Protein AF-A0A836LWY9-F1 (afdb_monomer)

Solvent-accessible surface area (backbone atoms only — not comparable to full-atom values): 2548 Å² total; per-residue (Å²): 108,66,50,77,47,73,47,54,40,91,86,77,66,45,76,78,43,78,48,78,42,58,68,84,67,69,77,90,76,68,67,87,78,80,84,125

Structure (mmCIF, N/CA/C/O backbone):
data_AF-A0A836LWY9-F1
#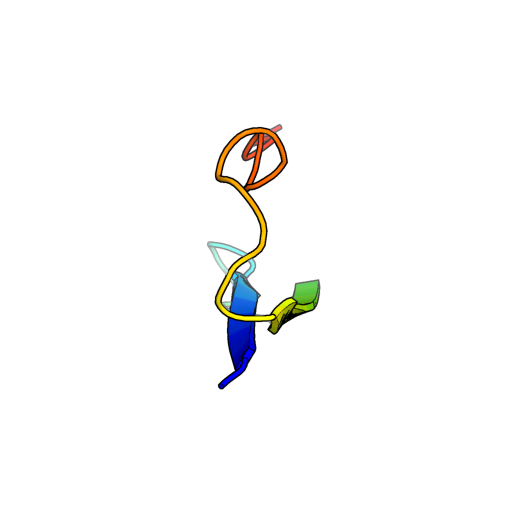
_entry.id   AF-A0A836LWY9-F1
#
loop_
_atom_site.group_PDB
_atom_site.id
_atom_site.type_symbol
_atom_site.label_atom_id
_atom_site.label_alt_id
_atom_site.label_comp_id
_atom_site.label_asym_id
_atom_site.label_entity_id
_atom_site.label_seq_id
_atom_site.pdbx_PDB_ins_code
_atom_site.Cartn_x
_atom_site.Cartn_y
_atom_site.Cartn_z
_atom_site.occupancy
_atom_site.B_iso_or_equiv
_atom_site.auth_seq_id
_atom_site.auth_comp_id
_atom_site.auth_asym_id
_atom_site.auth_atom_id
_atom_site.pdbx_PDB_model_num
ATOM 1 N N . MET A 1 1 ? 13.887 -2.902 -12.120 1.00 58.84 1 MET A N 1
ATOM 2 C CA . MET A 1 1 ? 13.338 -3.472 -10.875 1.00 58.84 1 MET A CA 1
ATOM 3 C C . MET A 1 1 ? 12.080 -2.667 -10.556 1.00 58.84 1 MET A C 1
ATOM 5 O O . MET A 1 1 ? 11.860 -1.659 -11.223 1.00 58.84 1 MET A O 1
ATOM 9 N N . THR A 1 2 ? 11.191 -3.140 -9.695 1.00 67.69 2 THR A N 1
ATOM 10 C CA . THR A 1 2 ? 10.018 -2.370 -9.266 1.00 67.69 2 THR A CA 1
ATOM 11 C C . THR A 1 2 ? 10.031 -2.283 -7.742 1.00 67.69 2 THR A C 1
ATOM 13 O O . THR A 1 2 ? 10.388 -3.244 -7.059 1.00 67.69 2 THR A O 1
ATOM 16 N N . GLN A 1 3 ? 9.708 -1.109 -7.204 1.00 72.75 3 GLN A N 1
ATOM 17 C CA . GLN A 1 3 ? 9.613 -0.839 -5.777 1.00 72.75 3 GLN A CA 1
ATOM 18 C C . GLN A 1 3 ? 8.156 -0.911 -5.335 1.00 72.75 3 GLN A C 1
ATOM 20 O O . GLN A 1 3 ? 7.306 -0.153 -5.803 1.00 72.75 3 GLN A O 1
ATOM 25 N N . LYS A 1 4 ? 7.874 -1.810 -4.394 1.00 77.19 4 LYS A N 1
ATOM 26 C CA . LYS A 1 4 ? 6.541 -1.971 -3.823 1.00 77.19 4 LYS A CA 1
ATOM 27 C C . LYS A 1 4 ? 6.314 -0.945 -2.713 1.00 77.19 4 LYS A C 1
ATOM 29 O O . LYS A 1 4 ? 7.018 -0.952 -1.706 1.00 77.19 4 LYS A O 1
ATOM 34 N N . PHE A 1 5 ? 5.299 -0.105 -2.875 1.00 80.44 5 PHE A N 1
ATOM 35 C CA . PHE A 1 5 ? 4.832 0.835 -1.862 1.00 8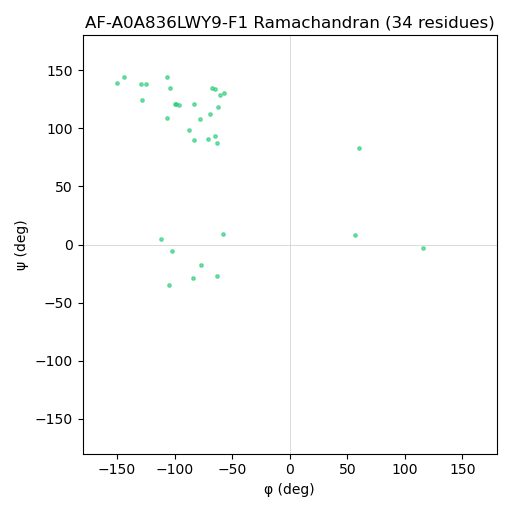0.44 5 PHE A CA 1
ATOM 36 C C . PHE A 1 5 ? 3.543 0.329 -1.231 1.00 80.44 5 PHE A C 1
ATOM 38 O O . PHE A 1 5 ? 2.612 -0.088 -1.922 1.00 80.44 5 PHE A O 1
ATOM 45 N N . GLU A 1 6 ? 3.484 0.399 0.094 1.00 85.00 6 GLU A N 1
ATOM 46 C CA . GLU A 1 6 ? 2.324 -0.014 0.875 1.00 85.00 6 GLU A CA 1
ATOM 47 C C . GLU A 1 6 ? 1.939 1.124 1.819 1.00 85.00 6 GLU A C 1
ATOM 49 O O . GLU A 1 6 ? 2.761 1.594 2.606 1.00 85.00 6 GLU A O 1
ATOM 54 N N . ILE A 1 7 ? 0.686 1.573 1.743 1.00 83.31 7 ILE A N 1
ATOM 55 C CA . ILE A 1 7 ? 0.118 2.491 2.731 1.00 83.31 7 ILE A CA 1
ATOM 56 C C . ILE A 1 7 ? -0.634 1.640 3.738 1.00 83.31 7 ILE A C 1
ATOM 58 O O . ILE A 1 7 ? -1.568 0.917 3.383 1.00 83.31 7 ILE A O 1
ATOM 62 N N . LYS A 1 8 ? -0.212 1.729 4.998 1.00 85.12 8 LYS A N 1
ATOM 63 C CA . LYS A 1 8 ? -0.826 1.005 6.106 1.00 85.12 8 LYS A CA 1
ATOM 64 C C . LYS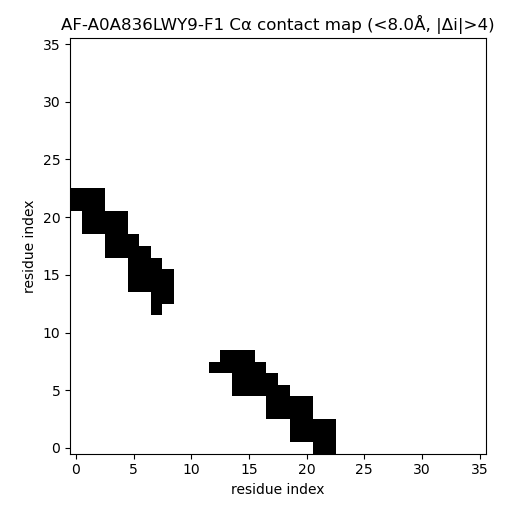 A 1 8 ? -1.631 1.952 6.974 1.00 85.12 8 LYS A C 1
ATOM 66 O O . LYS A 1 8 ? -1.233 3.096 7.200 1.00 85.12 8 LYS A O 1
ATOM 71 N N . ASN A 1 9 ? -2.745 1.455 7.487 1.00 80.62 9 ASN A N 1
ATOM 72 C CA . ASN A 1 9 ? -3.466 2.106 8.558 1.00 80.62 9 ASN A CA 1
ATOM 73 C C . ASN A 1 9 ? -2.542 2.209 9.781 1.00 80.62 9 ASN A C 1
ATOM 75 O O . ASN A 1 9 ? -1.960 1.216 10.213 1.00 80.62 9 ASN A O 1
ATOM 79 N N . ARG A 1 10 ? -2.406 3.409 10.350 1.00 83.06 10 ARG A N 1
ATOM 80 C C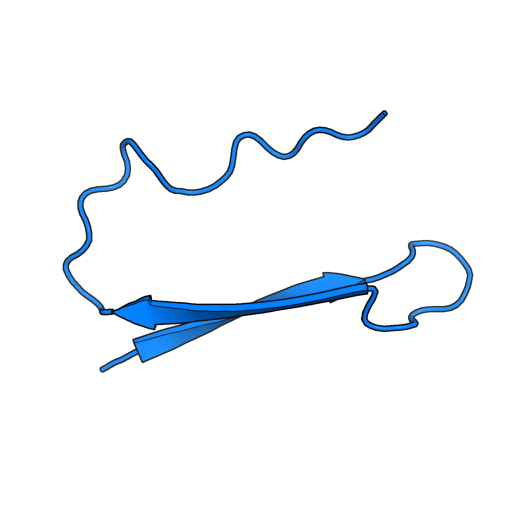A . ARG A 1 10 ? -1.499 3.658 11.480 1.00 83.06 10 ARG A CA 1
ATOM 81 C C . ARG A 1 10 ? -1.867 2.870 12.745 1.00 83.06 10 ARG A C 1
ATOM 83 O O . ARG A 1 10 ? -0.989 2.622 13.562 1.00 83.06 10 ARG A O 1
ATOM 90 N N . TRP A 1 11 ? -3.139 2.520 12.924 1.00 82.56 11 TRP A N 1
ATOM 91 C CA . TRP A 1 11 ? -3.655 1.916 14.156 1.00 82.56 11 TRP A CA 1
ATOM 92 C C . TRP A 1 11 ? -3.919 0.419 14.032 1.00 82.56 11 TRP A C 1
ATOM 94 O O . TRP A 1 11 ? -3.738 -0.301 15.007 1.00 82.56 11 TRP A O 1
ATOM 104 N N . THR A 1 12 ? -4.354 -0.047 12.860 1.00 85.88 12 THR A N 1
ATOM 105 C CA . THR A 1 12 ? -4.654 -1.470 12.626 1.00 85.88 12 THR A CA 1
ATOM 106 C C . THR A 1 12 ? -3.563 -2.194 11.845 1.00 85.88 12 THR A C 1
ATOM 108 O O . THR A 1 12 ? -3.671 -3.398 11.644 1.00 85.88 12 THR A O 1
ATOM 111 N N . GLU A 1 13 ? -2.546 -1.467 11.365 1.00 82.31 13 GLU A N 1
ATOM 112 C CA . GLU A 1 13 ? -1.474 -1.961 10.484 1.00 82.31 13 GLU A CA 1
ATOM 113 C C . GLU A 1 13 ? -1.975 -2.606 9.177 1.00 82.31 13 GLU A C 1
ATOM 115 O O . GLU A 1 13 ? -1.191 -3.15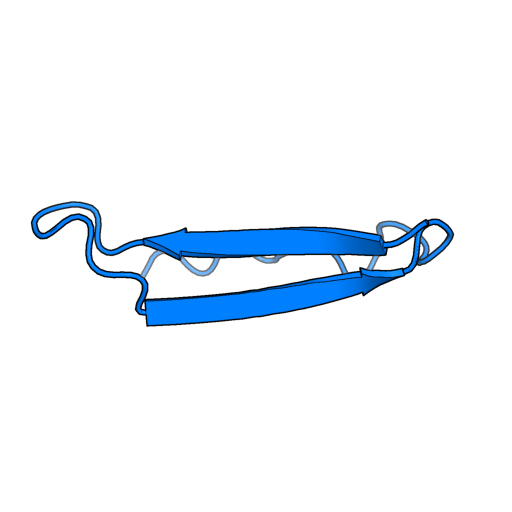0 8.395 1.00 82.31 13 GLU A O 1
ATOM 120 N N . GLU A 1 14 ? -3.276 -2.494 8.904 1.00 86.38 14 GLU A N 1
ATOM 121 C CA . GLU A 1 14 ? -3.923 -3.032 7.720 1.00 86.38 14 GLU A CA 1
ATOM 122 C C . GLU A 1 14 ? -3.438 -2.293 6.477 1.00 86.38 14 GLU A C 1
ATOM 124 O O . GLU A 1 14 ? -3.344 -1.063 6.455 1.00 86.38 14 GLU A O 1
ATOM 129 N N . VAL A 1 15 ? -3.120 -3.043 5.427 1.00 84.81 15 VAL A N 1
ATOM 130 C CA . VAL A 1 15 ? -2.663 -2.466 4.166 1.00 84.81 15 VAL A CA 1
ATOM 131 C C . VAL A 1 15 ? -3.872 -1.929 3.410 1.00 84.81 15 VAL A C 1
ATOM 133 O O . VAL A 1 15 ? -4.669 -2.690 2.873 1.00 84.81 15 VAL A O 1
ATOM 136 N N . LEU A 1 16 ? -3.989 -0.606 3.358 1.00 83.56 16 LEU A N 1
ATOM 137 C CA . LEU A 1 16 ? -5.091 0.082 2.688 1.00 83.56 16 LEU A CA 1
ATOM 138 C C . LEU A 1 16 ? -4.836 0.233 1.186 1.00 83.56 16 LEU A C 1
ATOM 140 O O . LEU A 1 16 ? -5.770 0.287 0.392 1.00 83.56 16 LEU A O 1
ATOM 144 N N . PHE A 1 17 ? -3.565 0.313 0.788 1.00 80.50 17 PHE A N 1
ATOM 145 C CA . PHE A 1 17 ? -3.182 0.503 -0.604 1.00 80.50 17 PHE A CA 1
ATOM 146 C C . PHE A 1 17 ? -1.832 -0.148 -0.891 1.00 80.50 17 PHE A C 1
ATOM 148 O O . PHE A 1 17 ? -0.898 -0.025 -0.097 1.00 80.50 17 PHE A O 1
ATOM 155 N N . THR A 1 18 ? -1.722 -0.802 -2.048 1.00 83.62 18 THR A N 1
ATOM 156 C CA . THR A 1 18 ? -0.459 -1.336 -2.567 1.00 83.62 18 THR A CA 1
ATOM 157 C C . THR A 1 18 ? -0.254 -0.886 -4.004 1.00 83.62 18 THR A C 1
ATOM 159 O O . THR A 1 18 ? -1.191 -0.887 -4.800 1.00 83.62 18 THR A O 1
ATOM 162 N N . CYS A 1 19 ? 0.972 -0.496 -4.336 1.00 79.12 19 CYS A N 1
ATOM 163 C CA . CYS A 1 19 ? 1.356 -0.133 -5.694 1.00 79.12 19 CYS A CA 1
ATOM 164 C C . CYS A 1 19 ? 2.787 -0.590 -5.972 1.00 79.12 19 CYS A C 1
ATOM 166 O O . CYS A 1 19 ? 3.638 -0.547 -5.085 1.00 79.12 19 CYS A O 1
ATOM 168 N N . ASP A 1 20 ? 3.038 -1.021 -7.202 1.00 78.88 20 ASP A N 1
ATOM 169 C CA . ASP A 1 20 ? 4.347 -1.444 -7.681 1.00 78.88 20 ASP A CA 1
ATOM 170 C C . ASP A 1 20 ? 4.881 -0.357 -8.623 1.00 78.88 20 ASP A C 1
ATOM 172 O O . ASP A 1 20 ? 4.326 -0.120 -9.697 1.00 78.88 20 ASP A O 1
ATOM 176 N N . VAL A 1 21 ? 5.902 0.378 -8.182 1.00 73.50 21 VAL A N 1
ATOM 177 C CA . VAL A 1 21 ? 6.444 1.535 -8.904 1.00 73.50 21 VAL A CA 1
ATOM 178 C C . VAL A 1 21 ? 7.701 1.106 -9.657 1.00 73.50 21 VAL A C 1
ATOM 180 O O . VAL A 1 21 ? 8.653 0.649 -9.028 1.00 73.50 21 VAL A O 1
ATOM 183 N N . PRO A 1 22 ? 7.762 1.247 -10.990 1.00 76.56 22 PRO A N 1
ATOM 184 C CA 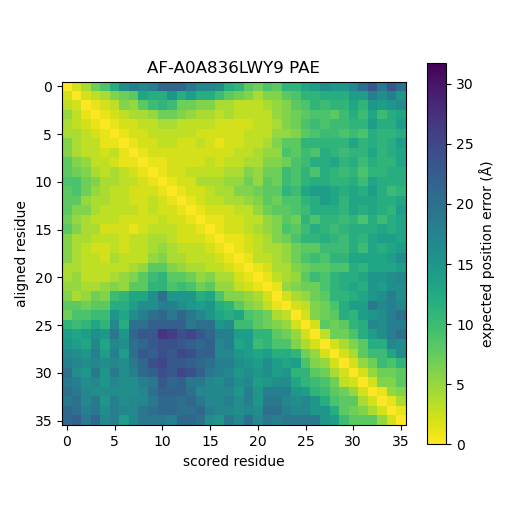. PRO A 1 22 ? 8.954 0.885 -11.747 1.00 76.56 22 PRO A CA 1
ATOM 185 C C . PRO A 1 22 ? 10.151 1.773 -11.387 1.00 76.56 22 PRO A C 1
ATOM 187 O O . PRO A 1 22 ? 10.045 3.000 -11.337 1.00 76.56 22 PRO 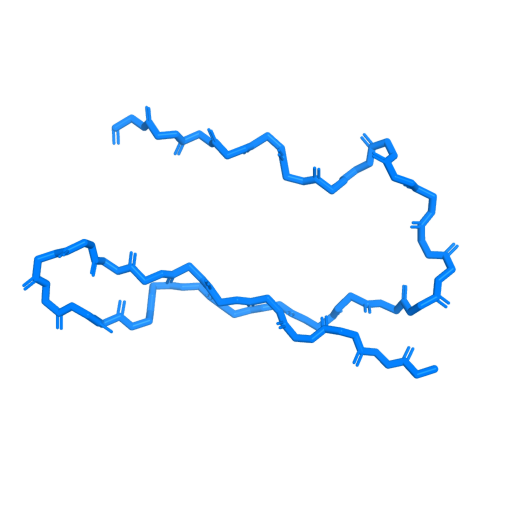A O 1
ATOM 190 N N . ASP A 1 23 ? 11.311 1.146 -11.172 1.00 66.00 23 ASP A N 1
ATOM 191 C CA . ASP A 1 23 ? 12.576 1.854 -10.979 1.00 66.00 23 ASP A CA 1
ATOM 192 C C . ASP A 1 23 ? 12.912 2.649 -12.244 1.00 66.00 23 ASP A C 1
ATOM 194 O O . ASP A 1 23 ? 13.078 2.080 -13.325 1.00 66.00 23 ASP A O 1
ATOM 198 N N . GLY A 1 24 ? 12.993 3.973 -12.102 1.00 63.25 24 GLY A N 1
ATOM 199 C CA . GLY A 1 24 ? 13.169 4.918 -13.210 1.00 63.25 24 GLY A CA 1
ATOM 200 C C . GLY A 1 24 ? 11.990 5.869 -13.422 1.00 63.25 24 GLY A C 1
ATOM 201 O O . GLY A 1 24 ? 12.083 6.755 -14.266 1.00 63.25 24 GLY A O 1
ATOM 202 N N . MET A 1 25 ? 10.901 5.733 -12.654 1.00 62.84 25 MET A N 1
ATOM 203 C CA . MET A 1 25 ? 9.849 6.750 -12.611 1.00 62.84 25 ME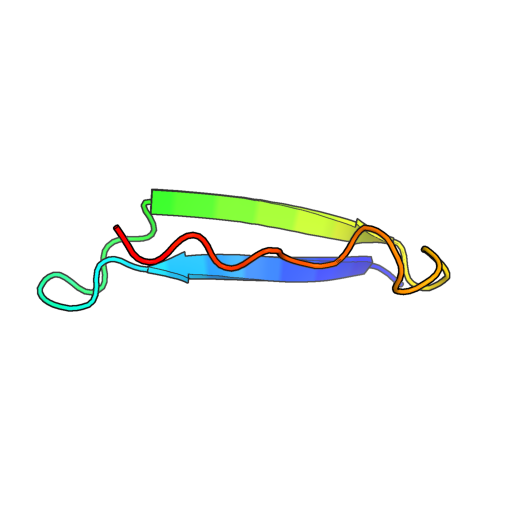T A CA 1
ATOM 204 C C . MET A 1 25 ? 10.386 8.009 -11.913 1.00 62.84 25 MET A C 1
ATOM 206 O O . MET A 1 25 ? 10.699 7.986 -10.723 1.00 62.84 25 MET A O 1
ATOM 210 N N . GLU A 1 26 ? 10.547 9.101 -12.666 1.00 56.25 26 GLU A N 1
ATOM 211 C CA . GLU A 1 26 ? 11.066 10.367 -12.146 1.00 56.25 26 GLU A CA 1
ATOM 212 C C . GLU A 1 26 ? 10.200 10.872 -10.979 1.00 56.25 26 GLU A C 1
ATOM 214 O O . GLU A 1 26 ? 8.972 10.942 -11.058 1.00 56.25 26 GLU A O 1
ATOM 219 N N . SER A 1 27 ? 10.878 11.226 -9.884 1.00 55.62 27 SER A N 1
ATOM 220 C CA . SER A 1 27 ? 10.382 11.523 -8.528 1.00 55.62 27 SER A CA 1
ATOM 221 C C . SER A 1 27 ? 9.339 12.658 -8.405 1.00 55.62 27 SER A C 1
ATOM 223 O O . SER A 1 27 ? 8.992 13.075 -7.305 1.00 55.62 27 SER A O 1
ATOM 225 N N . GLY A 1 28 ? 8.807 13.181 -9.513 1.00 53.75 28 GLY A N 1
ATOM 226 C CA . GLY A 1 28 ? 7.750 14.200 -9.522 1.00 53.75 28 GLY A CA 1
ATOM 227 C C . GLY A 1 28 ? 6.346 13.660 -9.216 1.00 53.75 28 GLY A C 1
ATOM 228 O O . GLY A 1 28 ? 5.461 14.437 -8.862 1.00 53.75 28 GLY A O 1
ATOM 229 N N . MET A 1 29 ? 6.136 12.342 -9.331 1.00 52.19 29 MET A N 1
ATOM 230 C CA . MET A 1 29 ? 4.856 11.658 -9.062 1.00 52.19 29 MET A CA 1
ATOM 231 C C . MET A 1 29 ? 4.888 10.743 -7.830 1.00 52.19 29 MET A C 1
ATOM 233 O O . MET A 1 29 ? 3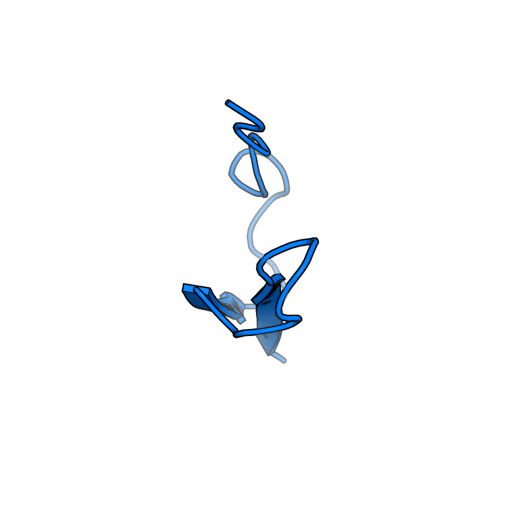.912 10.047 -7.552 1.00 52.19 29 MET A O 1
ATOM 237 N N . ILE A 1 30 ? 5.987 10.723 -7.073 1.00 58.16 30 ILE A N 1
ATOM 238 C CA . ILE A 1 30 ? 6.103 9.860 -5.898 1.00 58.16 30 ILE A CA 1
ATOM 239 C C . ILE A 1 30 ? 5.530 10.611 -4.696 1.00 58.16 30 ILE A C 1
ATOM 241 O O . ILE A 1 30 ? 6.176 11.447 -4.077 1.00 58.16 30 ILE A O 1
ATOM 245 N N . ALA A 1 31 ? 4.276 10.286 -4.394 1.00 58.75 31 ALA A N 1
ATOM 246 C CA . ALA A 1 31 ? 3.637 10.482 -3.101 1.00 58.75 31 ALA A CA 1
ATOM 247 C C . ALA A 1 31 ? 3.559 11.934 -2.593 1.00 58.75 31 ALA A C 1
ATOM 249 O O . ALA A 1 31 ? 4.251 12.336 -1.656 1.00 58.75 31 ALA A O 1
ATOM 250 N N . ARG A 1 32 ? 2.538 12.675 -3.049 1.00 54.44 32 ARG A N 1
ATOM 251 C CA . ARG A 1 32 ? 1.825 13.512 -2.076 1.00 54.44 32 ARG A CA 1
ATOM 252 C C . ARG A 1 32 ? 1.157 12.556 -1.093 1.00 54.44 32 ARG A C 1
ATOM 254 O O . ARG A 1 32 ? 0.089 12.023 -1.370 1.00 54.44 32 ARG A O 1
ATOM 261 N N . HIS A 1 33 ? 1.845 12.275 0.006 1.00 55.09 33 HIS A N 1
ATOM 262 C CA . HIS A 1 33 ? 1.286 11.597 1.164 1.00 55.09 33 HIS A CA 1
ATOM 263 C C . HIS A 1 33 ? 0.183 12.507 1.724 1.00 55.09 33 HIS A C 1
ATOM 265 O O . HIS A 1 33 ? 0.452 13.395 2.529 1.00 55.09 33 HIS A O 1
ATOM 271 N N . ALA A 1 34 ? -1.039 12.371 1.204 1.00 49.44 34 ALA A N 1
ATOM 272 C CA . ALA A 1 34 ? -2.219 12.992 1.784 1.00 49.44 34 ALA A CA 1
ATOM 273 C C . ALA A 1 34 ? -2.509 12.247 3.090 1.00 49.44 34 ALA A C 1
ATOM 275 O O . ALA A 1 34 ? -3.139 11.194 3.098 1.00 49.44 34 ALA A O 1
ATOM 276 N N . LEU A 1 35 ? -1.926 12.752 4.175 1.00 51.78 35 LEU A N 1
ATOM 277 C CA . LEU A 1 35 ? -2.372 12.452 5.523 1.00 51.78 35 LEU A CA 1
ATOM 278 C C . LEU A 1 35 ? -3.531 13.419 5.793 1.00 51.78 35 LEU A C 1
ATOM 280 O O . LEU A 1 35 ? -3.296 14.554 6.205 1.00 51.78 35 LEU A O 1
ATOM 284 N N . GLU A 1 36 ? -4.750 13.003 5.464 1.00 44.09 36 GLU A N 1
ATOM 285 C CA . GLU A 1 36 ? -5.973 13.595 6.022 1.00 44.09 36 GLU A CA 1
ATOM 286 C C . GLU A 1 36 ? -6.520 12.660 7.102 1.00 44.09 36 GLU A C 1
ATOM 288 O O . GLU A 1 36 ? -6.547 11.429 6.859 1.00 44.09 36 GLU A O 1
#

Radius of gyration: 11.39 Å; Cα contacts (8 Å, |Δi|>4): 35; chains: 1; bounding box: 19×18×27 Å

Secondary structure (DSSP, 8-state):
-EEEEEEE-TTT--EEEEEEEETT--TTSS------

Foldseek 3Di:
DWDKDFDADPPPRHTPDIDTHDDPPPPPPPDPPPPD

pLDDT: mean 70.37, std 13.12, range [44.09, 86.38]

Mean predicted aligned error: 9.42 Å

Nearest PDB structures (foldseek):
  6ywy-assembly1_M  TM=7.528E-01  e=1.099E+00  Neurospora crassa
  6i3z-assembly1_B  TM=7.128E-01  e=2.145E+00  Homo sapiens
  6hgi-assembly1_B  TM=6.455E-01  e=2.451E+00  Homo sapiens
  4aju-assembly1_B  TM=7.108E-01  e=3.425E+00  Homo sapiens

Sequence (36 aa):
MTQKFEIKNRWTEEVLFTCDVPDGMESGMIARHALE

Organism: NCBI:txid1310673